Protein AF-A0A833LFW1-F1 (afdb_monomer)

Mean predicted aligned error: 4.15 Å

Solvent-accessible surface area (backbone atoms only — not comparable to full-atom values): 3855 Å² total; per-residue (Å²): 128,65,64,63,62,49,51,56,49,51,49,51,54,51,53,55,52,56,72,43,42,48,82,66,57,83,55,52,58,88,90,43,71,50,79,49,79,49,73,41,78,96,72,46,33,28,36,41,37,43,37,39,33,84,46,52,48,75,47,79,43,72,49,81,132

Nearest PDB structures (foldseek):
  5ezu-assembly1_B-2  TM=7.303E-01  e=5.915E+00  Vaccinia virus WR
  6rku-assembly1_B  TM=3.656E-01  e=4.623E+00  Escherichia coli K-12
  6rkw-assembly1_B  TM=3.656E-01  e=4.088E+00  Escherichia coli K-12
  8qqu-assembly1_D  TM=3.698E-01  e=6.291E+00  Es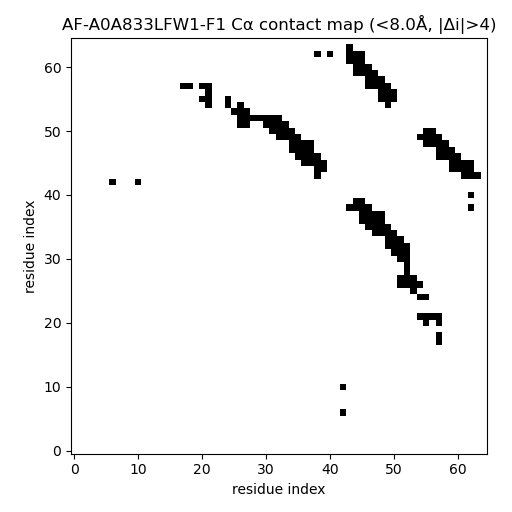cherichia coli
  4tma-assembly1_B  TM=3.485E-01  e=7.567E+00  Escherichia coli str. K-12 substr. MC4100

Foldseek 3Di:
DPPVVVLVVVVVVVCVVQVCCFVVDPFDDAPDWDWDWDDDVSNQKIWIWIGHRNGIDIDIDGNDD

pLDDT: mean 92.31, std 7.76, range [58.62, 97.94]

Secondary structure (DSSP, 8-state):
-HHHHHHHHHHHHHHHHHHTHHHH-----TT--EEEEEEEGGGTEEEEEEE-SS-EEEEEEE---

Sequence (65 aa):
MDRIAAEERKLRDVEGAFATLAARYRGAGEGFGASYRIELEDLGMRWGVELGPDSCEVLATPAED

Structure (mmCIF, N/CA/C/O backbone):
data_AF-A0A833LFW1-F1
#
_entry.id   AF-A0A833LFW1-F1
#
loop_
_atom_site.group_PDB
_atom_site.id
_atom_site.type_symbol
_atom_site.label_atom_id
_atom_site.label_alt_id
_atom_site.label_comp_id
_atom_site.label_asym_id
_atom_site.label_entity_id
_atom_site.label_seq_id
_atom_site.pdbx_PDB_ins_code
_atom_site.Cartn_x
_atom_site.Cartn_y
_atom_site.Cartn_z
_atom_site.occupancy
_atom_site.B_iso_or_equiv
_atom_site.auth_seq_id
_atom_site.auth_comp_id
_atom_site.auth_asym_id
_atom_site.auth_atom_id
_atom_site.pdbx_PDB_model_num
ATOM 1 N N . MET A 1 1 ? 21.554 -4.843 -22.153 1.00 58.62 1 MET A N 1
ATOM 2 C CA . MET A 1 1 ? 20.148 -5.238 -22.385 1.00 58.62 1 MET A CA 1
ATOM 3 C C . MET A 1 1 ? 19.474 -5.791 -21.123 1.00 58.62 1 MET A C 1
ATOM 5 O O . MET A 1 1 ? 18.269 -5.652 -21.032 1.00 58.62 1 MET A O 1
ATOM 9 N N . ASP A 1 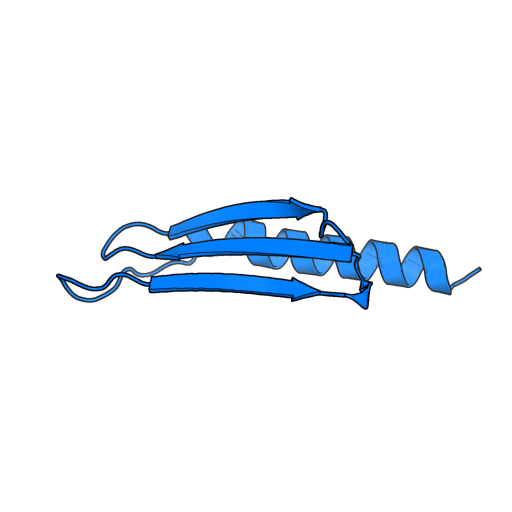2 ? 20.202 -6.315 -20.125 1.00 75.44 2 ASP A N 1
ATOM 10 C CA . ASP A 1 2 ? 19.618 -6.915 -18.901 1.00 75.44 2 ASP A CA 1
ATOM 11 C C . ASP A 1 2 ? 18.998 -5.973 -17.856 1.00 75.44 2 ASP A C 1
ATOM 13 O O . ASP A 1 2 ? 18.130 -6.394 -17.095 1.00 75.44 2 ASP A O 1
ATOM 17 N N . ARG A 1 3 ? 19.438 -4.711 -17.776 1.00 79.25 3 ARG A N 1
ATOM 18 C CA . ARG A 1 3 ? 19.058 -3.826 -16.661 1.00 79.25 3 ARG A CA 1
ATOM 19 C C . ARG A 1 3 ? 17.570 -3.457 -16.663 1.00 79.25 3 ARG A C 1
ATOM 21 O O . ARG A 1 3 ? 16.922 -3.605 -15.636 1.00 79.25 3 ARG A O 1
ATOM 28 N N . ILE A 1 4 ? 17.032 -3.087 -17.826 1.00 81.31 4 ILE A N 1
ATOM 29 C CA . ILE A 1 4 ? 15.623 -2.687 -17.978 1.00 81.31 4 ILE A CA 1
ATOM 30 C C . ILE A 1 4 ? 14.694 -3.846 -17.591 1.00 81.31 4 ILE A C 1
ATOM 32 O O . ILE A 1 4 ? 13.793 -3.676 -16.781 1.00 81.31 4 ILE A O 1
ATOM 36 N N . ALA A 1 5 ? 14.974 -5.059 -18.076 1.00 84.94 5 ALA A N 1
ATOM 37 C CA . ALA A 1 5 ? 14.171 -6.237 -17.747 1.00 84.94 5 ALA A CA 1
ATOM 38 C C . ALA A 1 5 ? 14.235 -6.615 -16.252 1.00 84.94 5 ALA A C 1
ATOM 40 O O . ALA A 1 5 ? 13.288 -7.187 -15.704 1.00 84.94 5 ALA A O 1
ATOM 41 N N . ALA A 1 6 ? 15.356 -6.328 -15.581 1.00 86.44 6 ALA A N 1
ATOM 42 C CA . ALA A 1 6 ? 15.493 -6.523 -14.142 1.00 86.44 6 ALA A CA 1
ATOM 43 C C . ALA A 1 6 ? 14.702 -5.475 -13.343 1.00 86.44 6 ALA A C 1
ATOM 45 O O . ALA A 1 6 ? 14.033 -5.847 -12.379 1.00 86.44 6 ALA A O 1
ATOM 46 N N . GLU A 1 7 ? 14.733 -4.208 -13.763 1.00 87.75 7 GLU A N 1
ATOM 47 C CA . GLU A 1 7 ? 13.958 -3.111 -13.164 1.00 87.75 7 GLU A CA 1
ATOM 48 C C . GLU A 1 7 ? 12.444 -3.344 -13.331 1.00 87.75 7 GLU A C 1
ATOM 50 O O . GLU A 1 7 ? 11.708 -3.287 -12.349 1.00 87.75 7 GLU A O 1
ATOM 55 N N . GLU A 1 8 ? 11.979 -3.758 -14.514 1.00 89.25 8 GLU A N 1
ATOM 56 C CA . GLU A 1 8 ? 10.570 -4.117 -14.751 1.00 89.25 8 GLU A CA 1
ATOM 57 C C . GLU A 1 8 ? 10.106 -5.303 -13.898 1.00 89.25 8 GLU A C 1
ATOM 59 O O . GLU A 1 8 ? 8.979 -5.332 -13.40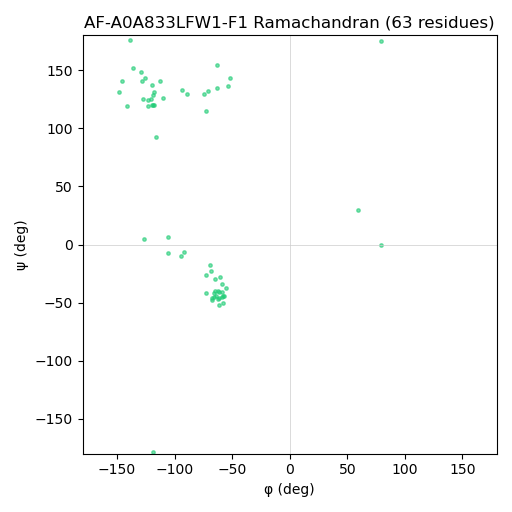2 1.00 89.25 8 GLU A O 1
ATOM 64 N N . ARG A 1 9 ? 10.962 -6.320 -13.723 1.00 93.88 9 ARG A N 1
ATOM 65 C CA . ARG A 1 9 ? 10.646 -7.449 -12.840 1.00 93.88 9 ARG A CA 1
ATOM 66 C C . ARG A 1 9 ? 10.549 -6.990 -11.389 1.00 93.88 9 ARG A C 1
ATOM 68 O O . ARG A 1 9 ? 9.586 -7.349 -10.725 1.00 93.88 9 ARG A O 1
ATOM 75 N N . LYS A 1 10 ? 11.501 -6.172 -10.934 1.00 92.88 10 LYS A N 1
ATOM 76 C CA . LYS A 1 10 ? 11.497 -5.623 -9.578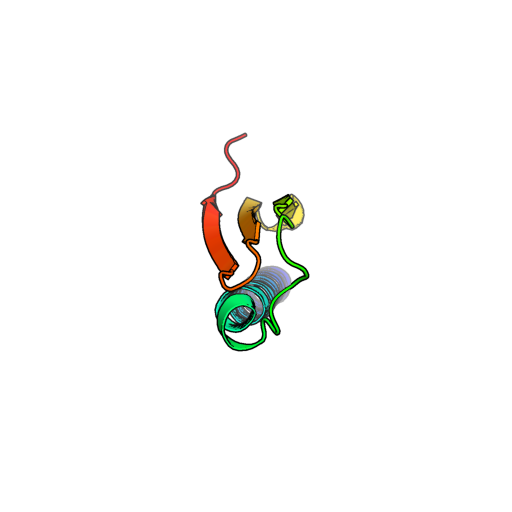 1.00 92.88 10 LYS A CA 1
ATOM 77 C C . 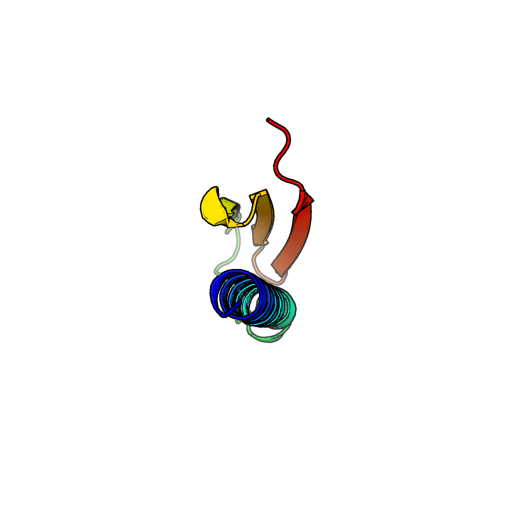LYS A 1 10 ? 10.229 -4.813 -9.312 1.00 92.88 10 LYS A C 1
ATOM 79 O O . LYS A 1 10 ? 9.602 -5.020 -8.278 1.00 92.88 10 LYS A O 1
ATOM 84 N N . LEU A 1 11 ? 9.833 -3.950 -10.249 1.00 93.50 11 LEU A N 1
ATOM 85 C CA . LEU A 1 11 ? 8.605 -3.170 -10.133 1.00 93.50 11 LEU A CA 1
ATOM 86 C C . LEU A 1 11 ? 7.383 -4.083 -9.979 1.00 93.50 11 LEU A C 1
ATOM 88 O O . LEU A 1 11 ? 6.645 -3.936 -9.009 1.00 93.50 11 LEU A O 1
ATOM 92 N N . ARG A 1 12 ? 7.225 -5.086 -10.854 1.00 94.25 12 ARG A N 1
ATOM 93 C CA . ARG A 1 12 ? 6.110 -6.046 -10.766 1.00 94.25 12 ARG A CA 1
ATOM 94 C C . ARG A 1 12 ? 6.072 -6.804 -9.441 1.00 94.25 12 ARG A C 1
ATOM 96 O O . ARG A 1 12 ? 4.993 -7.015 -8.894 1.00 94.25 12 ARG A O 1
ATOM 103 N N . ASP A 1 13 ? 7.227 -7.221 -8.930 1.00 95.38 13 ASP A N 1
ATOM 104 C CA . ASP A 1 13 ? 7.307 -7.953 -7.663 1.00 95.38 13 ASP A CA 1
ATOM 105 C C . ASP A 1 13 ? 6.873 -7.063 -6.484 1.00 95.38 13 ASP A C 1
ATOM 107 O O . ASP A 1 13 ? 6.118 -7.501 -5.612 1.00 95.38 13 ASP A O 1
ATOM 111 N N . VAL A 1 14 ? 7.298 -5.795 -6.480 1.00 95.25 14 VAL A N 1
ATOM 112 C CA . VAL A 1 14 ? 6.917 -4.809 -5.459 1.00 95.25 14 VAL A CA 1
ATOM 113 C C . VAL A 1 14 ? 5.432 -4.457 -5.549 1.00 95.25 14 VAL A C 1
ATOM 115 O O . VAL A 1 14 ? 4.734 -4.497 -4.534 1.00 95.25 14 VAL A O 1
ATOM 118 N N . GLU A 1 15 ? 4.924 -4.161 -6.747 1.00 94.81 15 GLU A N 1
ATOM 119 C CA . GLU A 1 15 ? 3.500 -3.901 -6.976 1.00 94.81 15 GLU A CA 1
ATOM 120 C C . GLU A 1 15 ? 2.645 -5.085 -6.518 1.00 94.81 15 GLU A C 1
ATOM 122 O O . GLU A 1 15 ? 1.655 -4.898 -5.811 1.00 94.81 15 GLU A O 1
ATOM 127 N N . GLY A 1 16 ? 3.062 -6.311 -6.844 1.00 94.94 16 GLY A N 1
ATOM 128 C CA . GLY A 1 16 ? 2.401 -7.532 -6.396 1.00 94.94 16 GLY A CA 1
ATOM 129 C C . GLY A 1 16 ? 2.396 -7.683 -4.873 1.00 94.94 16 GLY A C 1
ATOM 130 O O . GLY A 1 16 ? 1.376 -8.060 -4.292 1.00 94.94 16 GLY A O 1
ATOM 131 N N . ALA A 1 17 ? 3.500 -7.354 -4.198 1.00 94.56 17 ALA A N 1
ATOM 132 C CA . ALA A 1 17 ? 3.558 -7.384 -2.740 1.00 94.56 17 ALA A CA 1
ATOM 133 C C . ALA A 1 17 ? 2.548 -6.403 -2.119 1.00 94.56 17 ALA A C 1
ATOM 135 O O . ALA A 1 17 ? 1.707 -6.822 -1.318 1.00 94.56 17 ALA A O 1
ATOM 136 N N . PHE A 1 18 ? 2.562 -5.136 -2.544 1.00 95.81 18 PHE A N 1
ATOM 137 C CA . PHE A 1 18 ? 1.656 -4.101 -2.035 1.00 95.81 18 PHE A CA 1
ATOM 138 C C . PHE A 1 18 ? 0.185 -4.364 -2.372 1.00 95.81 18 PHE A C 1
ATOM 140 O O . PHE A 1 18 ? -0.670 -4.216 -1.500 1.00 95.81 18 PHE A O 1
AT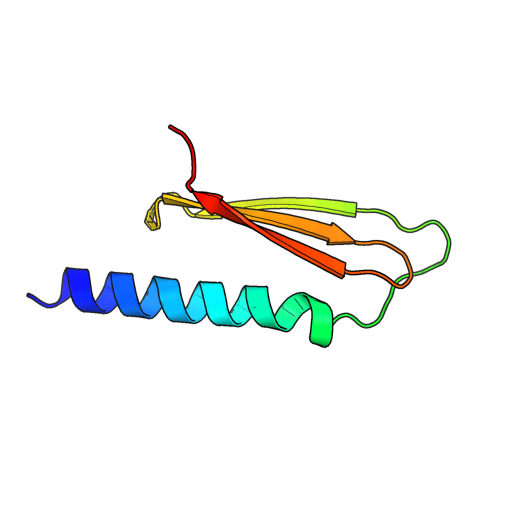OM 147 N N . ALA A 1 19 ? -0.120 -4.843 -3.581 1.00 94.44 19 ALA A N 1
ATOM 148 C CA . ALA A 1 19 ? -1.486 -5.170 -3.999 1.00 94.44 19 ALA A CA 1
ATOM 149 C C . ALA A 1 19 ? -2.135 -6.254 -3.122 1.00 94.44 19 ALA A C 1
ATOM 151 O O . ALA A 1 19 ? -3.352 -6.296 -2.956 1.00 94.44 19 ALA A O 1
ATOM 152 N N . THR A 1 20 ? -1.327 -7.137 -2.534 1.00 95.44 20 THR A N 1
ATOM 153 C CA . THR A 1 20 ? -1.827 -8.207 -1.661 1.00 95.44 20 THR A CA 1
ATOM 154 C C . THR A 1 20 ? -1.889 -7.835 -0.183 1.00 95.44 20 THR A C 1
ATOM 156 O O . THR A 1 20 ? -2.394 -8.629 0.612 1.00 95.44 20 THR A O 1
ATOM 159 N N . LEU A 1 21 ? -1.374 -6.664 0.205 1.00 95.31 21 LEU A N 1
ATOM 160 C CA . LEU A 1 21 ? -1.245 -6.276 1.608 1.00 95.31 21 LEU A CA 1
ATOM 1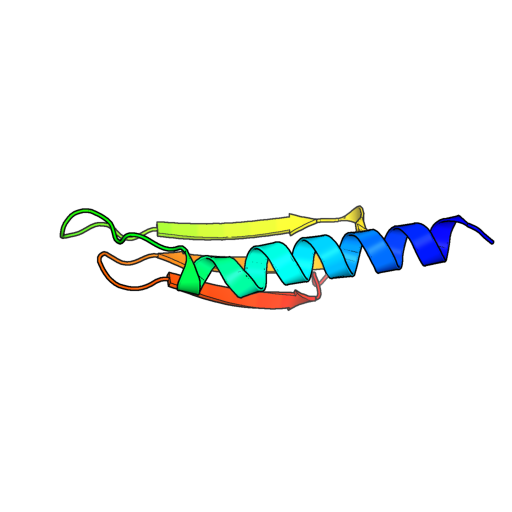61 C C . LEU A 1 21 ? -2.611 -6.180 2.294 1.00 95.31 21 LEU A C 1
ATOM 163 O O . LEU A 1 21 ? -2.799 -6.791 3.343 1.00 95.31 21 LEU A O 1
ATOM 167 N N . ALA A 1 22 ? -3.580 -5.519 1.654 1.00 94.88 22 ALA A N 1
ATOM 168 C CA . ALA A 1 22 ? -4.939 -5.379 2.178 1.00 94.88 22 ALA A CA 1
ATOM 169 C C . ALA A 1 22 ? -5.607 -6.741 2.430 1.00 94.88 22 ALA A C 1
ATOM 171 O O . ALA A 1 22 ? -6.160 -6.984 3.498 1.00 94.88 22 ALA A O 1
ATOM 172 N N . ALA A 1 23 ? -5.468 -7.681 1.490 1.00 94.94 23 ALA A N 1
ATOM 173 C CA . ALA A 1 23 ? -6.006 -9.037 1.627 1.00 94.94 23 ALA A CA 1
ATOM 174 C C . ALA A 1 23 ? -5.297 -9.876 2.710 1.00 94.94 23 ALA A C 1
ATOM 176 O O . ALA A 1 23 ? -5.852 -10.859 3.202 1.00 94.94 23 ALA A O 1
ATOM 177 N N . ARG A 1 24 ? -4.055 -9.525 3.066 1.00 95.69 24 ARG A N 1
ATOM 178 C CA . ARG A 1 24 ? -3.250 -10.202 4.096 1.00 95.69 24 ARG A CA 1
ATOM 179 C C . ARG A 1 24 ? -3.357 -9.548 5.470 1.00 95.69 24 ARG A C 1
ATOM 181 O O . ARG A 1 24 ? -2.873 -10.131 6.444 1.00 95.69 24 ARG A O 1
ATOM 188 N N . TYR A 1 25 ? -3.971 -8.373 5.555 1.00 96.19 25 TYR A N 1
ATOM 189 C CA . TYR A 1 25 ? -4.126 -7.643 6.798 1.00 96.19 25 TYR A CA 1
ATOM 190 C C . TYR A 1 25 ? -4.984 -8.437 7.792 1.00 96.19 25 TYR A C 1
ATOM 192 O O . TYR A 1 25 ? -5.997 -9.035 7.432 1.00 96.19 25 TYR A O 1
ATOM 200 N N . ARG A 1 26 ? -4.541 -8.499 9.051 1.00 96.38 26 ARG A N 1
ATOM 201 C CA . ARG A 1 26 ? -5.190 -9.283 10.120 1.00 96.38 26 ARG A CA 1
ATOM 202 C C . ARG A 1 26 ? -5.950 -8.421 11.127 1.00 96.38 26 ARG A C 1
ATOM 204 O O . ARG A 1 26 ? -6.423 -8.959 12.123 1.00 96.38 26 ARG A O 1
ATOM 211 N N . GLY A 1 27 ? -6.060 -7.124 10.858 1.00 95.06 27 GLY A N 1
ATOM 212 C CA . GLY A 1 27 ? -6.567 -6.151 11.810 1.00 95.06 27 GLY A CA 1
ATOM 213 C C . GLY A 1 27 ? -5.526 -5.741 12.850 1.00 95.06 27 GLY A C 1
ATOM 214 O O . GLY A 1 27 ? -4.407 -6.266 12.902 1.00 95.06 27 GLY A O 1
ATOM 215 N N . ALA A 1 28 ? -5.914 -4.784 13.678 1.00 95.62 28 ALA A N 1
ATOM 216 C CA . ALA A 1 28 ? -5.154 -4.296 14.817 1.00 95.62 28 ALA A CA 1
ATOM 217 C C . ALA A 1 28 ? -6.087 -4.067 16.016 1.00 95.62 28 ALA A C 1
ATOM 219 O O . ALA A 1 28 ? -7.296 -4.261 15.929 1.00 95.62 28 ALA A O 1
ATOM 220 N N . GLY A 1 29 ? -5.519 -3.693 17.164 1.00 95.94 29 GLY A N 1
ATOM 221 C CA . GLY A 1 29 ? -6.317 -3.382 18.351 1.00 95.94 29 GLY A CA 1
ATOM 222 C C . GLY A 1 29 ? -7.236 -2.174 18.138 1.00 95.94 29 GLY A C 1
ATOM 223 O O . GLY A 1 29 ? -6.940 -1.292 17.332 1.00 95.94 29 GLY A O 1
ATOM 224 N N . GLU A 1 30 ? -8.332 -2.109 18.896 1.00 94.12 30 GLU A N 1
ATOM 225 C CA . GLU A 1 30 ? -9.226 -0.948 18.889 1.00 94.12 30 GLU A CA 1
ATOM 226 C C . GLU A 1 30 ? -8.459 0.354 19.170 1.00 94.12 30 GLU A C 1
ATOM 228 O O . GLU A 1 30 ? -7.589 0.417 20.040 1.00 94.12 30 GLU A O 1
ATOM 233 N N . GLY A 1 31 ? -8.776 1.402 18.404 1.00 94.00 31 GLY A N 1
ATOM 234 C CA . GLY A 1 31 ? -8.087 2.694 18.467 1.00 94.00 31 GLY A CA 1
ATOM 235 C C . GLY A 1 31 ? -6.740 2.744 17.736 1.00 94.00 31 GLY A C 1
ATOM 236 O O . GLY A 1 31 ? -6.112 3.802 17.720 1.00 94.00 31 GLY A O 1
ATOM 237 N N . PHE A 1 32 ? -6.292 1.647 17.114 1.00 96.12 32 PHE A N 1
ATOM 238 C CA . PHE A 1 32 ? -5.103 1.659 16.266 1.00 96.12 32 PHE A CA 1
ATOM 239 C C . PHE A 1 32 ? -5.358 2.417 14.960 1.00 96.12 32 PHE A C 1
ATOM 241 O O . PHE A 1 32 ? -6.330 2.160 14.253 1.00 96.12 32 PHE A O 1
ATOM 248 N N . GLY A 1 33 ? -4.435 3.313 14.621 1.00 95.88 33 GLY A N 1
ATOM 249 C CA . GLY A 1 33 ? -4.384 3.995 13.337 1.00 95.88 33 GLY A CA 1
ATOM 250 C C . GLY A 1 33 ? -2.935 4.283 12.973 1.00 95.88 33 GLY A C 1
ATOM 251 O O . GLY A 1 33 ? -2.175 4.778 13.809 1.00 95.88 33 GLY A O 1
ATOM 252 N N . ALA A 1 34 ? -2.539 3.953 11.748 1.00 96.81 34 ALA A N 1
ATOM 253 C CA . ALA A 1 34 ? -1.196 4.226 11.259 1.00 96.81 34 ALA A CA 1
ATOM 254 C C . ALA A 1 34 ? -1.213 4.552 9.767 1.00 96.81 34 ALA A C 1
ATOM 256 O O . ALA A 1 34 ? -1.905 3.902 8.987 1.00 96.81 34 ALA A O 1
ATOM 257 N N . SER A 1 35 ? -0.388 5.520 9.378 1.00 97.25 35 SER A N 1
ATOM 258 C CA . SER A 1 35 ? -0.178 5.884 7.980 1.00 97.25 35 SER A CA 1
ATOM 259 C C . SER A 1 35 ? 1.307 5.758 7.661 1.00 97.25 35 SER A C 1
ATOM 261 O O . SER A 1 35 ? 2.147 6.375 8.319 1.00 97.25 35 SER A O 1
ATOM 263 N N . TYR A 1 36 ? 1.632 4.966 6.644 1.00 95.81 36 TYR A N 1
ATOM 264 C CA . TYR A 1 36 ? 2.989 4.794 6.141 1.00 95.81 36 TYR A CA 1
ATOM 265 C C . TYR A 1 36 ? 3.103 5.382 4.744 1.00 95.81 36 TYR A C 1
ATOM 267 O O . TYR A 1 36 ? 2.220 5.217 3.904 1.00 95.81 36 TYR A O 1
ATOM 275 N N . ARG A 1 37 ? 4.236 6.029 4.487 1.00 96.44 37 ARG A N 1
ATOM 276 C CA . ARG A 1 37 ? 4.659 6.426 3.149 1.00 96.44 37 ARG A CA 1
ATOM 277 C C . ARG A 1 37 ? 5.959 5.706 2.846 1.00 96.44 37 ARG A C 1
ATOM 279 O O . ARG A 1 37 ? 6.928 5.870 3.582 1.00 96.44 37 ARG A O 1
ATOM 286 N N . ILE A 1 38 ? 5.954 4.901 1.794 1.00 95.19 38 ILE A N 1
ATOM 287 C CA . ILE A 1 38 ? 7.098 4.095 1.382 1.00 95.19 38 ILE A CA 1
ATOM 288 C C . ILE A 1 38 ? 7.484 4.550 -0.013 1.00 95.19 38 ILE A C 1
ATOM 290 O O . ILE A 1 38 ? 6.671 4.493 -0.930 1.00 95.19 38 ILE A O 1
ATOM 294 N N . GLU A 1 39 ? 8.711 5.024 -0.157 1.00 95.25 39 GLU A N 1
ATOM 295 C CA . GLU A 1 39 ? 9.247 5.518 -1.416 1.00 95.25 39 GLU A CA 1
ATOM 296 C C . GLU A 1 39 ? 10.431 4.656 -1.824 1.00 95.25 39 GLU A C 1
ATOM 298 O O . GLU A 1 39 ? 11.302 4.356 -1.006 1.00 95.25 39 GLU A O 1
ATOM 303 N N . LEU A 1 40 ? 10.424 4.221 -3.079 1.00 93.44 40 LEU A N 1
ATOM 304 C CA . LEU A 1 40 ? 11.512 3.461 -3.672 1.00 93.44 40 LEU A CA 1
ATOM 305 C C . LEU A 1 40 ? 12.098 4.311 -4.794 1.00 93.44 40 LEU A C 1
ATOM 307 O O . LEU A 1 40 ? 11.608 4.278 -5.923 1.00 93.44 40 LEU A O 1
ATOM 311 N N . GLU A 1 41 ? 13.125 5.094 -4.458 1.00 91.00 41 GLU A N 1
ATOM 312 C CA . GLU A 1 41 ? 13.785 6.044 -5.366 1.00 91.00 41 GLU A CA 1
ATOM 313 C C . GLU A 1 41 ? 14.276 5.364 -6.649 1.00 91.00 41 GLU A C 1
ATOM 315 O O . GLU A 1 41 ? 14.147 5.905 -7.742 1.00 91.00 41 GLU A O 1
ATOM 320 N N . ASP A 1 42 ? 14.773 4.132 -6.538 1.00 90.56 42 ASP A N 1
ATOM 321 C CA . ASP A 1 42 ? 15.269 3.367 -7.679 1.00 90.56 42 ASP A CA 1
ATOM 322 C C . ASP A 1 42 ? 14.163 2.918 -8.647 1.00 90.56 42 ASP A C 1
ATOM 324 O O . ASP A 1 42 ? 14.453 2.571 -9.790 1.00 90.56 42 ASP A O 1
ATOM 328 N N . LEU A 1 43 ? 12.907 2.934 -8.195 1.00 90.81 43 LEU A N 1
ATOM 329 C CA . LEU A 1 43 ? 11.726 2.647 -9.005 1.00 90.81 43 LEU A CA 1
ATOM 330 C C . LEU A 1 43 ? 10.920 3.906 -9.349 1.00 90.81 43 LEU A C 1
ATOM 332 O O . LEU A 1 43 ? 9.974 3.801 -10.124 1.00 90.81 43 LEU A O 1
ATOM 336 N N . GLY A 1 44 ? 11.252 5.071 -8.781 1.00 92.62 44 GLY A N 1
ATOM 337 C CA . GLY A 1 44 ? 10.490 6.309 -8.974 1.00 92.62 44 GLY A CA 1
ATOM 338 C C . GLY A 1 44 ? 9.029 6.202 -8.523 1.00 92.62 44 GLY A C 1
ATOM 339 O O . GLY A 1 44 ? 8.148 6.834 -9.104 1.00 92.62 44 GLY A O 1
ATOM 340 N N . MET A 1 45 ? 8.748 5.363 -7.523 1.00 94.94 45 MET A N 1
ATOM 341 C CA . MET A 1 45 ? 7.387 5.043 -7.089 1.00 94.94 45 MET A CA 1
ATOM 342 C C . MET A 1 45 ? 7.218 5.216 -5.583 1.00 94.94 45 MET A C 1
ATOM 344 O O . MET A 1 45 ? 8.138 4.984 -4.792 1.00 94.94 45 MET A O 1
ATOM 348 N N . ARG A 1 46 ? 5.999 5.585 -5.192 1.00 96.00 46 ARG A N 1
ATOM 349 C CA . ARG A 1 46 ? 5.584 5.795 -3.810 1.00 96.00 46 ARG A CA 1
ATOM 350 C C . ARG A 1 46 ? 4.308 5.011 -3.514 1.00 96.00 46 ARG A C 1
ATOM 352 O O . ARG A 1 46 ? 3.380 4.974 -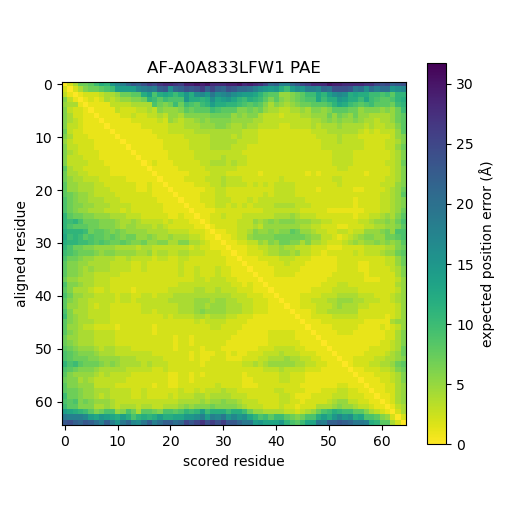4.317 1.00 96.00 46 ARG A O 1
ATOM 359 N N . TRP A 1 47 ? 4.242 4.440 -2.318 1.00 96.75 47 TRP A N 1
ATOM 360 C CA . TRP A 1 47 ? 3.054 3.793 -1.776 1.00 96.75 47 TRP A CA 1
ATOM 361 C C . TRP A 1 47 ? 2.631 4.475 -0.479 1.00 96.75 47 TRP A C 1
ATOM 363 O O . TRP A 1 47 ? 3.422 4.613 0.458 1.00 96.75 47 TRP A O 1
ATOM 373 N N . GLY A 1 48 ? 1.374 4.903 -0.432 1.00 97.12 48 GLY A N 1
ATOM 374 C CA . GLY A 1 48 ? 0.671 5.231 0.800 1.00 97.12 48 GLY A CA 1
ATOM 375 C C . GLY A 1 48 ? -0.015 3.982 1.335 1.00 97.12 48 GLY A C 1
ATOM 376 O O . GLY A 1 48 ? -0.707 3.299 0.584 1.00 97.12 48 GLY A O 1
ATOM 377 N N . VAL A 1 49 ? 0.187 3.676 2.614 1.00 97.44 49 VAL A N 1
ATOM 378 C CA . VAL A 1 49 ? -0.512 2.592 3.309 1.00 97.44 49 VAL A CA 1
ATOM 379 C C . VAL A 1 49 ? -1.218 3.173 4.520 1.00 97.44 49 VAL A C 1
ATOM 381 O O . VAL A 1 49 ? -0.562 3.698 5.419 1.00 97.44 49 VAL A O 1
ATOM 384 N N . GLU A 1 50 ? -2.538 3.052 4.556 1.00 97.94 50 GLU A N 1
ATOM 385 C CA . GLU A 1 50 ? -3.368 3.473 5.683 1.00 97.94 50 GLU A CA 1
ATOM 386 C C . GLU A 1 50 ? -3.938 2.240 6.379 1.00 97.94 50 GLU A C 1
ATOM 388 O O . GLU A 1 50 ? -4.528 1.368 5.741 1.00 97.94 50 GLU A O 1
ATOM 393 N N . LEU A 1 51 ? -3.715 2.144 7.688 1.00 97.75 51 LEU A N 1
ATOM 394 C CA . LEU A 1 51 ? -4.161 1.036 8.524 1.00 97.75 51 LEU A CA 1
ATOM 395 C C . LEU A 1 51 ? -5.108 1.550 9.607 1.00 97.75 51 LEU A C 1
ATOM 397 O O . LEU A 1 51 ? -4.759 2.462 10.358 1.00 97.75 51 LEU A O 1
ATOM 401 N N . GLY A 1 52 ? -6.266 0.909 9.715 1.00 97.38 52 GLY A N 1
ATOM 402 C CA . GLY A 1 52 ? -7.201 1.020 10.831 1.00 97.38 52 GLY A CA 1
ATOM 403 C C . GLY A 1 52 ? -7.388 -0.333 11.525 1.00 97.38 52 GLY A C 1
ATOM 404 O O . GLY A 1 52 ? -6.783 -1.315 11.111 1.00 97.38 52 GLY A O 1
ATOM 405 N N . PRO A 1 53 ? -8.240 -0.435 12.559 1.00 96.75 53 PRO A N 1
ATOM 406 C CA . PRO A 1 53 ? -8.439 -1.686 13.298 1.00 96.75 53 PRO A CA 1
ATOM 407 C C . PRO A 1 53 ? -8.927 -2.839 12.407 1.00 96.75 53 PRO A C 1
ATOM 409 O O . PRO A 1 53 ? -8.492 -3.972 12.593 1.00 96.75 53 PRO A O 1
ATOM 412 N N . ASP A 1 54 ? -9.743 -2.537 11.392 1.00 96.06 54 ASP A N 1
ATOM 413 C CA . ASP A 1 54 ? -10.336 -3.516 10.468 1.00 96.06 54 ASP A CA 1
ATOM 414 C C . ASP A 1 54 ? -10.074 -3.187 8.987 1.00 96.06 54 ASP A C 1
ATOM 416 O O . ASP A 1 54 ? -10.594 -3.856 8.094 1.00 96.06 54 ASP A O 1
ATOM 420 N N . SER A 1 55 ? -9.286 -2.147 8.704 1.00 95.94 55 SER A N 1
ATOM 421 C CA . SER A 1 55 ? -9.043 -1.655 7.346 1.00 95.94 55 SER A CA 1
ATOM 422 C C . SER A 1 55 ? -7.557 -1.571 7.021 1.00 95.94 55 SER A C 1
ATOM 424 O O . SER A 1 55 ? -6.722 -1.228 7.856 1.00 95.94 55 SER A O 1
ATOM 426 N N . CYS A 1 56 ? -7.231 -1.880 5.771 1.00 97.50 56 CYS A N 1
ATOM 427 C CA . CYS A 1 56 ? -5.923 -1.635 5.190 1.00 97.50 56 CYS A CA 1
ATOM 428 C C .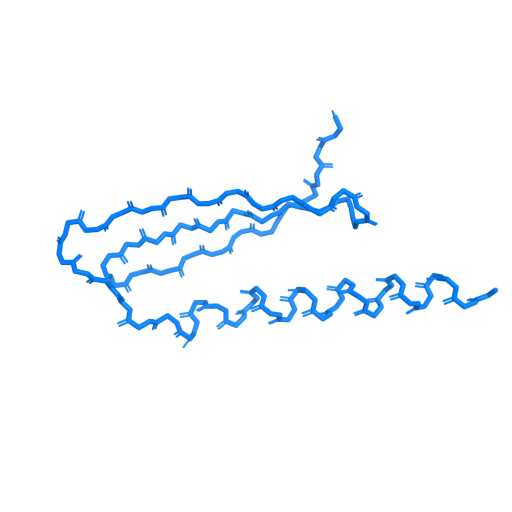 CYS A 1 56 ? -6.127 -1.175 3.753 1.00 97.50 56 CYS A C 1
ATOM 430 O O . CYS A 1 56 ? -6.682 -1.908 2.933 1.00 97.50 56 CYS A O 1
ATOM 432 N N . GLU A 1 57 ? -5.675 0.037 3.467 1.00 97.06 57 GLU A N 1
ATOM 433 C CA . GLU A 1 57 ? -5.776 0.660 2.157 1.00 97.06 57 GLU A CA 1
ATOM 434 C C . GLU A 1 57 ? -4.375 0.957 1.640 1.00 97.06 57 GLU A C 1
ATOM 436 O O . GLU A 1 57 ? -3.493 1.387 2.386 1.00 97.06 57 GLU A O 1
ATOM 441 N N . VAL A 1 58 ? -4.158 0.680 0.356 1.00 97.31 58 VAL A N 1
ATOM 442 C CA . VAL A 1 58 ? -2.878 0.909 -0.310 1.00 97.31 58 VAL A CA 1
ATOM 443 C C . VAL A 1 58 ? -3.118 1.723 -1.566 1.00 97.31 58 VAL A C 1
ATOM 445 O O . VAL A 1 58 ? -3.891 1.320 -2.434 1.00 97.31 58 VAL A O 1
ATOM 448 N N . LEU A 1 59 ? -2.416 2.845 -1.675 1.00 95.75 59 LEU A N 1
ATOM 449 C CA . LEU A 1 59 ? -2.440 3.717 -2.838 1.00 95.75 59 LEU A CA 1
ATOM 450 C C . LEU A 1 59 ? -1.035 3.806 -3.427 1.00 95.75 59 LEU A C 1
ATOM 452 O O . LEU A 1 59 ? -0.106 4.245 -2.754 1.00 95.75 59 LEU A O 1
ATOM 456 N N . ALA A 1 60 ? -0.887 3.401 -4.685 1.00 93.94 60 ALA A N 1
ATOM 457 C CA . ALA A 1 60 ? 0.347 3.579 -5.439 1.00 93.94 60 ALA A CA 1
ATOM 458 C C . ALA A 1 60 ? 0.279 4.882 -6.243 1.00 93.94 60 ALA A C 1
ATOM 460 O O . ALA A 1 60 ? -0.707 5.137 -6.935 1.00 93.94 60 ALA A O 1
ATOM 461 N N . THR A 1 61 ? 1.336 5.684 -6.179 1.00 92.88 61 THR A N 1
ATOM 462 C CA . THR A 1 61 ? 1.503 6.892 -6.989 1.00 92.88 61 THR A CA 1
ATOM 463 C C . THR A 1 61 ? 2.932 6.960 -7.525 1.00 92.88 61 THR A C 1
ATOM 465 O O . THR A 1 61 ? 3.854 6.479 -6.861 1.00 92.88 61 THR A O 1
ATOM 468 N N . PRO A 1 62 ? 3.162 7.598 -8.682 1.00 90.31 62 PRO A N 1
ATOM 469 C CA . PRO A 1 62 ? 4.506 8.025 -9.059 1.00 90.31 62 PRO A CA 1
ATOM 470 C C . PRO A 1 62 ? 5.141 8.846 -7.928 1.00 90.31 62 PRO A C 1
ATOM 472 O O . PRO A 1 62 ? 4.437 9.586 -7.231 1.00 90.31 62 PRO A O 1
ATOM 475 N N . ALA A 1 63 ? 6.448 8.702 -7.715 1.00 83.69 63 ALA A N 1
ATOM 476 C CA . ALA A 1 63 ? 7.182 9.637 -6.874 1.00 83.69 63 ALA A CA 1
ATOM 477 C C . ALA A 1 63 ? 7.325 10.947 -7.666 1.00 83.69 63 ALA A C 1
ATOM 479 O O . ALA A 1 63 ? 7.914 10.960 -8.744 1.00 83.69 63 ALA A O 1
ATOM 480 N N . GLU A 1 64 ? 6.705 12.022 -7.183 1.00 74.56 64 GLU A N 1
ATOM 481 C CA . GLU A 1 64 ? 6.974 13.369 -7.694 1.00 74.56 64 GLU A CA 1
ATOM 482 C C . GLU A 1 64 ? 8.346 13.813 -7.164 1.00 74.56 64 GLU A C 1
ATOM 484 O O . GLU A 1 64 ? 8.588 13.675 -5.961 1.00 74.56 64 GLU A O 1
ATOM 489 N N . ASP A 1 65 ? 9.209 14.278 -8.076 1.00 59.53 65 ASP A N 1
ATOM 490 C CA . ASP A 1 65 ? 10.565 14.810 -7.827 1.00 59.53 65 ASP A CA 1
ATOM 491 C C . ASP A 1 65 ? 10.524 16.131 -7.033 1.00 59.53 65 ASP A C 1
ATOM 493 O O . ASP A 1 65 ? 9.691 17.007 -7.381 1.00 59.53 65 ASP A O 1
#

Radius of gyration: 14.09 Å; Cα contacts (8 Å, |Δi|>4): 86; chains: 1; bounding box: 30×25×41 Å